Protein AF-A0A1L9RIU2-F1 (afdb_monomer_lite)

Secondary structure (DSSP, 8-state):
--HHHHHTTSTTHHHHHHHHHHHHHHHHHHHHGGGS-S-HHHHHHHHHHHHHHHHHHHHHHHHSSEEEEEEPPPTTPBP-TTTEEE--SSS-S-HHHHHHTT-EEEEE-S-EEEEEETTSSS--EEEEEPEEEEEEPPPPTT---------S------PPPPPP---

Foldseek 3Di:
DLVLLVLVPDPCSVVVLLVVLVVVLVVVCVVCQVVDPPCSPVVSVVSSVVSSVVSVVVSVQSNDQKDKDWAFFDFFAQQDPVAEDEPAPVDDDDSVVQNVQRKGFRGWPGTWMWMFGNPDPDRDIDTPHHIYTHIDGDPDPPDDPPPPPPPPDDDPPPDDDDDDDDD

Organism: NCBI:txid1073089

Radius of gyration: 28.91 Å; chains: 1; bounding b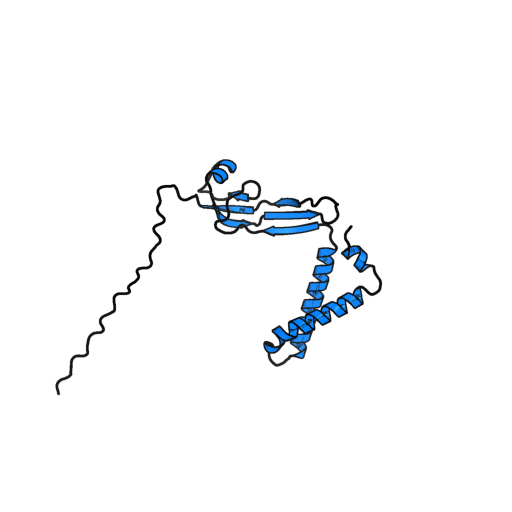ox: 50×87×58 Å

Sequence (167 aa):
MNQVKSLKCQPGFGEFCLRRAHEHASKLWHLVGPFTLDSNVQAWSDLCAIIINAQTLSIEMYSVPFEYKTYFSESNEPFDPATMINRDTFITGDPQVLKKDDNKVRLGITPEIRIRNNSAHANYIKLVYMANVLLRPAPKHGEVEVAREMPAEVPEVQVPVPVPVNQ

pLDDT: mean 83.04, std 15.98, range [42.84, 98.19]

Structure (mmCIF, N/CA/C/O backbone):
data_AF-A0A1L9RIU2-F1
#
_entry.id   AF-A0A1L9RIU2-F1
#
loop_
_atom_site.group_PDB
_atom_site.id
_atom_site.type_symbol
_atom_site.label_atom_id
_atom_site.label_alt_id
_atom_site.label_comp_id
_atom_site.label_asym_id
_atom_site.label_entity_id
_atom_site.label_seq_id
_atom_site.pdbx_PDB_ins_code
_atom_site.Cartn_x
_atom_site.Cartn_y
_atom_site.Cartn_z
_atom_site.occupancy
_atom_site.B_iso_or_equiv
_atom_site.auth_seq_id
_atom_site.auth_comp_id
_atom_site.auth_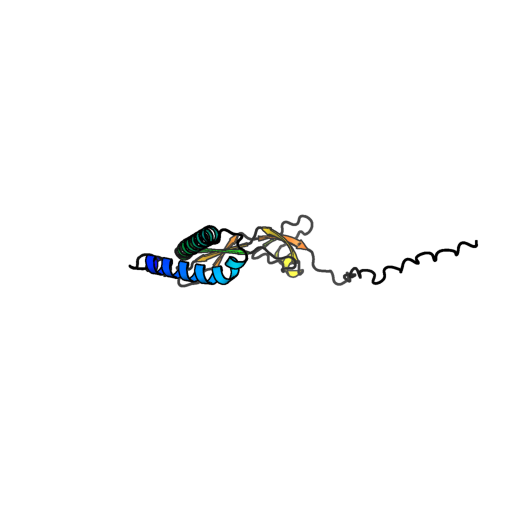asym_id
_atom_site.auth_atom_id
_atom_site.pdbx_PDB_model_num
ATOM 1 N N . MET A 1 1 ? -14.819 15.015 -6.764 1.00 46.53 1 MET A N 1
ATOM 2 C CA . MET A 1 1 ? -15.291 15.593 -5.477 1.00 46.53 1 MET A CA 1
ATOM 3 C C . MET A 1 1 ? -14.966 14.605 -4.361 1.00 46.53 1 MET A C 1
ATOM 5 O O . MET A 1 1 ? -15.398 13.465 -4.457 1.00 46.53 1 MET A O 1
ATOM 9 N N . ASN A 1 2 ? -14.169 14.984 -3.356 1.00 64.50 2 ASN A N 1
ATOM 10 C CA . ASN A 1 2 ? -13.797 14.079 -2.262 1.00 64.50 2 ASN A CA 1
ATOM 11 C C . ASN A 1 2 ? -14.961 13.981 -1.250 1.00 64.50 2 ASN A C 1
ATOM 13 O O . ASN A 1 2 ? -15.139 14.868 -0.416 1.00 64.50 2 ASN A O 1
ATOM 17 N N . GLN A 1 3 ? -15.785 12.936 -1.386 1.00 68.06 3 GLN A N 1
ATOM 18 C CA . GLN A 1 3 ? -17.038 12.753 -0.639 1.00 68.06 3 GLN A CA 1
ATOM 19 C C . GLN A 1 3 ? -16.827 12.693 0.882 1.00 68.06 3 GLN A C 1
ATOM 21 O O . GLN A 1 3 ? -17.646 13.217 1.637 1.00 68.06 3 GLN A O 1
ATOM 26 N N . VAL A 1 4 ? -15.707 12.132 1.349 1.00 74.62 4 VAL A N 1
ATOM 27 C CA . VAL A 1 4 ? -15.400 12.037 2.786 1.00 74.62 4 VAL A CA 1
ATOM 28 C C . VAL A 1 4 ? -15.126 13.418 3.375 1.00 74.62 4 VAL A C 1
ATOM 30 O O . VAL A 1 4 ? -15.639 13.737 4.446 1.00 74.62 4 VAL A O 1
ATOM 33 N N . LYS A 1 5 ? -14.426 14.291 2.640 1.00 74.69 5 LYS A N 1
ATOM 34 C CA . LYS A 1 5 ? -14.179 15.673 3.077 1.00 74.69 5 LYS A CA 1
ATOM 35 C C . LYS A 1 5 ? -15.479 16.454 3.305 1.00 74.69 5 LYS A C 1
ATOM 37 O O . LYS A 1 5 ? -15.575 17.178 4.289 1.00 74.69 5 LYS A O 1
ATOM 42 N N . SER A 1 6 ? -16.482 16.289 2.439 1.00 78.0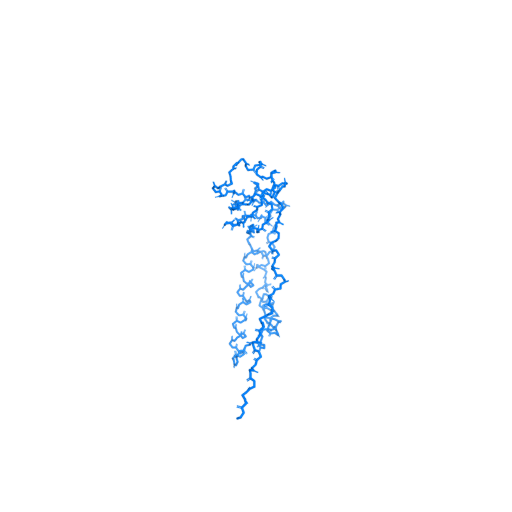6 6 SER A N 1
ATOM 43 C CA . SER A 1 6 ? -17.799 16.925 2.618 1.00 78.06 6 SER A CA 1
ATOM 44 C C . SER A 1 6 ? -18.631 16.301 3.741 1.00 78.06 6 SER A C 1
ATOM 46 O O . SER A 1 6 ? -19.391 17.011 4.396 1.00 78.06 6 SER A O 1
ATOM 48 N N . LEU A 1 7 ? -18.483 14.995 3.986 1.00 81.00 7 LEU A N 1
ATOM 49 C CA . LEU A 1 7 ? -19.199 14.287 5.052 1.00 81.00 7 LEU A CA 1
ATOM 50 C C . LEU A 1 7 ? -18.691 14.670 6.446 1.00 81.00 7 LEU A C 1
ATOM 52 O O . LEU A 1 7 ? -19.499 14.790 7.361 1.00 81.00 7 LEU A O 1
ATOM 56 N N . LYS A 1 8 ? -17.389 14.955 6.601 1.00 80.94 8 LYS A N 1
ATOM 57 C CA . LYS A 1 8 ? -16.808 15.430 7.874 1.00 80.94 8 LYS A CA 1
ATOM 58 C C . LYS A 1 8 ? -17.451 16.713 8.402 1.00 80.94 8 LYS A C 1
ATOM 60 O O . LYS A 1 8 ? -17.431 16.949 9.603 1.00 80.94 8 LYS A O 1
ATOM 65 N N . CYS A 1 9 ? -17.982 17.547 7.511 1.00 82.06 9 CYS A N 1
ATOM 66 C CA . CYS A 1 9 ? -18.626 18.808 7.867 1.00 82.06 9 CYS A CA 1
ATOM 67 C C . CYS A 1 9 ? -20.111 18.646 8.225 1.00 82.06 9 CYS A C 1
ATOM 69 O O . CYS A 1 9 ? -20.736 19.626 8.622 1.00 82.06 9 CYS A O 1
ATOM 71 N N . GLN A 1 10 ? -20.689 17.451 8.066 1.00 88.00 10 GLN A N 1
ATOM 72 C CA . GLN A 1 10 ? -22.095 17.221 8.382 1.00 88.00 10 GLN A CA 1
ATOM 73 C C . GLN A 1 10 ? -22.301 17.095 9.898 1.00 88.00 10 GLN A C 1
ATOM 75 O O . GLN A 1 10 ? -21.512 16.427 10.578 1.00 88.00 10 GLN A O 1
ATOM 80 N N . PRO A 1 11 ? -23.375 17.690 10.444 1.00 87.31 11 PRO A N 1
ATOM 81 C CA . PRO A 1 11 ? -23.732 17.487 11.841 1.00 87.31 11 PRO A CA 1
ATOM 82 C C . PRO A 1 11 ? -23.984 15.995 12.114 1.00 87.31 11 PRO A C 1
ATOM 84 O O . PRO A 1 11 ? -24.530 15.279 11.276 1.00 87.31 11 PRO A O 1
ATOM 87 N N . GLY A 1 12 ? -23.550 15.509 13.279 1.00 87.31 12 GLY A N 1
ATOM 88 C CA . GLY A 1 12 ? -23.699 14.101 13.674 1.00 87.31 12 GLY A CA 1
ATOM 89 C C . GLY A 1 12 ? -22.679 13.131 13.062 1.00 87.31 12 GLY A C 1
ATOM 90 O O . GLY A 1 12 ? -22.669 11.956 13.430 1.00 87.31 12 GLY A O 1
ATOM 91 N N . PHE A 1 13 ? -21.770 13.589 12.189 1.00 87.38 13 PHE A N 1
ATOM 92 C CA . PHE A 1 13 ? -20.719 12.730 11.626 1.00 87.38 13 PHE A CA 1
ATOM 93 C C . PHE A 1 13 ? -19.821 12.118 12.714 1.00 87.38 13 PHE A C 1
ATOM 95 O O . PHE A 1 13 ? -19.524 10.926 12.672 1.00 87.38 13 PHE A O 1
ATOM 102 N N . GLY A 1 14 ? -19.450 12.902 13.732 1.00 86.44 14 GLY A N 1
ATOM 103 C CA . GLY A 1 14 ? -18.658 12.413 14.867 1.00 86.44 14 GLY A CA 1
ATOM 104 C C . GLY A 1 14 ? -19.360 11.302 15.655 1.00 86.44 14 GLY A C 1
ATOM 105 O O . GLY A 1 14 ? -18.756 10.268 15.933 1.00 86.44 14 GLY A O 1
ATOM 106 N N . GLU A 1 15 ? -20.654 11.462 15.945 1.00 91.06 15 GLU A N 1
ATOM 107 C CA . GLU A 1 15 ? -21.455 10.441 16.635 1.00 91.06 15 GLU A CA 1
ATOM 108 C C . GLU A 1 15 ? -21.622 9.173 15.795 1.00 91.06 15 GLU A C 1
ATOM 110 O O . GLU A 1 15 ? -21.534 8.058 16.312 1.00 91.06 15 GLU A O 1
ATOM 115 N N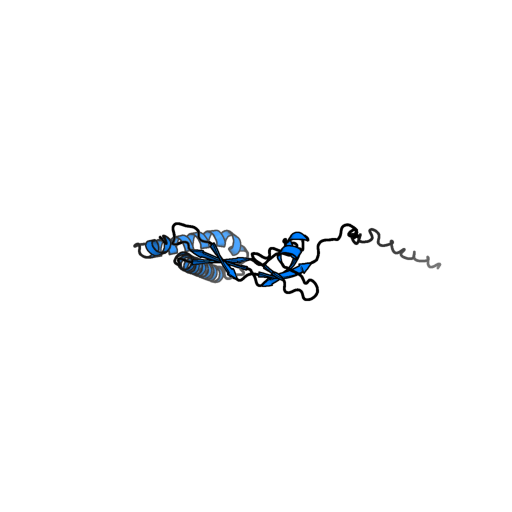 . PHE A 1 16 ? -21.838 9.330 14.486 1.00 89.88 16 PHE A N 1
ATOM 116 C CA . PHE A 1 16 ? -21.861 8.210 13.552 1.00 89.88 16 PHE A CA 1
ATOM 117 C C . PHE A 1 16 ? -20.535 7.443 13.583 1.00 89.88 16 PHE A C 1
ATOM 119 O O . PHE A 1 16 ? -20.537 6.215 13.690 1.00 89.88 16 PHE A O 1
ATOM 126 N N . CYS A 1 17 ? -19.406 8.153 13.541 1.00 89.06 17 CYS A N 1
ATOM 127 C CA . CYS A 1 17 ? -18.085 7.544 13.612 1.00 89.06 17 CYS A CA 1
ATOM 128 C C . CYS A 1 17 ? -17.864 6.795 14.928 1.00 89.06 17 CYS A C 1
ATOM 130 O O . CYS A 1 17 ? -17.392 5.660 14.890 1.00 89.06 17 CYS A O 1
ATOM 132 N N . LEU A 1 18 ? -18.238 7.385 16.064 1.00 89.88 18 LEU A N 1
ATOM 133 C CA . LEU A 1 18 ? -18.105 6.746 17.373 1.00 89.88 18 LEU A CA 1
ATOM 134 C C . LEU A 1 18 ? -18.936 5.456 17.456 1.00 89.88 18 LEU A C 1
ATOM 136 O O . LEU A 1 18 ? -18.443 4.419 17.895 1.00 89.88 18 LEU A O 1
ATOM 140 N N . ARG A 1 19 ? -20.181 5.498 16.966 1.00 93.56 19 ARG A N 1
ATOM 141 C CA . ARG A 1 19 ? -21.076 4.333 16.922 1.00 93.56 19 ARG A CA 1
ATOM 142 C C . ARG A 1 19 ? -20.496 3.209 16.067 1.00 93.56 19 ARG A C 1
ATOM 144 O O . ARG A 1 19 ? -20.466 2.063 16.504 1.00 93.56 19 ARG A O 1
ATOM 151 N N . ARG A 1 20 ? -19.981 3.543 14.879 1.00 92.19 20 ARG A N 1
ATOM 152 C CA . ARG A 1 20 ? -19.303 2.586 13.990 1.00 92.19 20 ARG A CA 1
ATOM 153 C C . ARG A 1 20 ? -18.058 1.983 14.634 1.00 92.19 20 ARG A C 1
ATOM 155 O O . ARG A 1 20 ? -17.888 0.769 14.577 1.00 92.19 20 ARG A O 1
ATOM 162 N N . ALA A 1 21 ? -17.231 2.800 15.283 1.00 90.31 21 ALA A N 1
ATOM 163 C CA . ALA A 1 21 ? -16.039 2.327 15.979 1.00 90.31 21 ALA A CA 1
ATOM 164 C C . ALA A 1 21 ? -16.409 1.330 17.088 1.00 90.31 21 ALA A C 1
ATOM 166 O O . ALA A 1 21 ? -15.807 0.263 17.181 1.00 90.31 21 ALA A O 1
ATOM 167 N N . HIS A 1 22 ? -17.457 1.621 17.863 1.00 92.31 22 HIS A N 1
ATOM 168 C CA . HIS A 1 22 ? -17.959 0.715 18.895 1.00 92.31 22 HIS A CA 1
ATOM 169 C C . HIS A 1 22 ? -18.529 -0.594 18.315 1.00 92.31 22 HIS A C 1
ATOM 171 O O . HIS A 1 22 ? -18.234 -1.676 18.820 1.00 92.31 22 HIS A O 1
ATOM 177 N N . GLU A 1 23 ? -19.308 -0.531 17.227 1.00 94.56 23 GLU A N 1
ATOM 178 C CA . GLU A 1 23 ? -19.789 -1.724 16.509 1.00 94.56 23 GLU A CA 1
ATOM 179 C C . GLU A 1 23 ? -18.626 -2.607 16.025 1.00 94.56 23 GLU A C 1
ATOM 181 O O . GLU A 1 23 ? -18.683 -3.834 16.139 1.00 94.56 23 GLU A O 1
ATOM 186 N N . HIS A 1 24 ? -17.566 -1.997 15.487 1.00 93.38 24 HIS A N 1
ATOM 187 C CA . HIS A 1 24 ? -16.367 -2.707 15.041 1.00 93.38 24 HIS A CA 1
ATOM 188 C C . HIS A 1 24 ? -15.586 -3.312 16.207 1.00 93.38 24 HIS A C 1
ATOM 190 O O . HIS A 1 24 ? -15.199 -4.478 16.122 1.00 93.38 24 HIS A O 1
ATOM 196 N N . ALA A 1 25 ? -15.416 -2.566 17.301 1.00 93.44 25 ALA A N 1
ATOM 197 C CA . ALA A 1 25 ? -14.770 -3.051 18.517 1.00 93.44 25 ALA A CA 1
ATOM 198 C C . ALA A 1 25 ? -15.497 -4.258 19.082 1.00 93.44 25 ALA A C 1
ATOM 200 O O . ALA A 1 25 ? -14.875 -5.293 19.303 1.00 93.44 25 ALA A O 1
ATOM 201 N N . SER A 1 26 ? -16.822 -4.173 19.202 1.00 94.12 26 SER A N 1
ATOM 202 C CA . SER A 1 26 ? -17.640 -5.285 19.675 1.00 94.12 26 SER A CA 1
ATOM 203 C C . SER A 1 26 ? -17.459 -6.525 18.799 1.00 94.12 26 SER A C 1
ATOM 205 O O . SER A 1 26 ? -17.152 -7.595 19.317 1.00 94.12 26 SER A O 1
ATOM 207 N N . LYS A 1 27 ? -17.560 -6.400 17.468 1.00 95.00 27 LYS A N 1
ATOM 208 C CA . LYS A 1 27 ? -17.372 -7.535 16.545 1.00 95.00 27 LYS A CA 1
ATOM 209 C C . LYS A 1 27 ? -15.984 -8.160 16.656 1.00 95.00 27 LYS A C 1
ATOM 211 O O . LYS A 1 27 ? -15.875 -9.380 16.703 1.00 95.00 27 LYS A O 1
ATOM 216 N N . LEU A 1 28 ? -14.939 -7.337 16.700 1.00 93.81 28 LEU A N 1
ATOM 217 C CA . LEU A 1 28 ? -13.568 -7.830 16.771 1.00 93.81 28 LEU A CA 1
ATOM 218 C C . LEU A 1 28 ? -13.278 -8.476 18.130 1.00 93.81 28 LEU A C 1
ATOM 220 O O . LEU A 1 28 ? -12.613 -9.505 18.189 1.00 93.81 28 LEU A O 1
ATOM 224 N N . TRP A 1 29 ? -13.844 -7.938 19.207 1.00 94.00 29 TRP A N 1
ATOM 225 C CA . TRP A 1 29 ? -13.696 -8.481 20.554 1.00 94.00 29 TRP A CA 1
ATOM 226 C C . TRP A 1 29 ? -14.262 -9.885 20.722 1.00 94.00 29 TRP A C 1
ATOM 228 O O . TRP A 1 29 ? -13.666 -10.687 21.430 1.00 94.00 29 TRP A O 1
ATOM 238 N N . HIS A 1 30 ? -15.336 -10.238 20.012 1.00 92.81 30 HIS A N 1
ATOM 239 C CA . HIS A 1 30 ? -15.819 -11.625 19.993 1.00 92.81 30 HIS A CA 1
ATOM 240 C C . HIS A 1 30 ? -14.764 -12.613 19.467 1.00 92.81 30 HIS A C 1
ATOM 242 O O . HIS A 1 30 ? -14.813 -13.790 19.809 1.00 92.81 30 HIS A O 1
ATOM 248 N N . LEU A 1 31 ? -13.818 -12.143 18.647 1.00 92.56 31 LEU A N 1
ATOM 249 C CA . LEU A 1 31 ? -12.738 -12.955 18.091 1.00 92.56 31 LEU A CA 1
ATOM 250 C C . LEU A 1 31 ? -11.477 -12.895 18.956 1.00 92.56 31 LEU A C 1
ATOM 252 O O . LEU A 1 31 ? -10.863 -13.926 19.201 1.00 92.56 31 LEU A O 1
ATOM 256 N N . VAL A 1 32 ? -11.077 -11.699 19.402 1.00 90.38 32 VAL A N 1
ATOM 257 C CA . VAL A 1 32 ? -9.785 -11.499 20.085 1.00 90.38 32 VAL A CA 1
ATOM 258 C C . VAL A 1 32 ? -9.872 -11.593 21.607 1.00 90.38 32 VAL A C 1
ATOM 260 O O . VAL A 1 32 ? -8.892 -11.954 22.250 1.00 90.38 32 VAL A O 1
ATOM 263 N N . GLY A 1 33 ? -11.039 -11.308 22.186 1.00 89.44 33 GLY A N 1
ATOM 264 C CA . GLY A 1 33 ? -11.271 -11.281 23.631 1.00 89.44 33 GLY A CA 1
ATOM 265 C C . GLY A 1 33 ? -10.884 -12.576 24.357 1.00 89.44 33 GLY A C 1
ATOM 266 O O . GLY A 1 33 ? -10.207 -12.484 25.382 1.00 89.44 33 GLY A O 1
ATOM 267 N N . PRO A 1 34 ? -11.208 -13.777 23.831 1.00 90.88 34 PRO A N 1
ATOM 268 C CA . PRO A 1 34 ? -10.802 -15.045 24.446 1.00 90.88 34 PRO A CA 1
ATOM 269 C C . PRO A 1 34 ? -9.285 -15.246 24.574 1.00 90.88 34 PRO A C 1
ATOM 271 O O . PRO A 1 34 ? -8.851 -16.071 25.370 1.00 90.88 34 PRO A O 1
ATOM 274 N N . PHE A 1 35 ? -8.478 -14.508 23.805 1.00 88.31 35 PHE A N 1
ATOM 275 C CA . PHE A 1 35 ? -7.015 -14.585 23.849 1.00 88.31 35 PHE A CA 1
ATOM 276 C C . PHE A 1 35 ? -6.384 -13.582 24.825 1.00 88.31 35 PHE A C 1
ATOM 278 O O . PHE A 1 35 ? -5.160 -13.520 24.936 1.00 88.31 35 PHE A O 1
ATOM 285 N N . THR A 1 36 ? -7.191 -12.777 25.521 1.00 86.19 36 THR A N 1
ATOM 286 C CA . THR A 1 36 ? -6.698 -11.783 26.482 1.00 86.19 36 THR A CA 1
ATOM 287 C C . THR A 1 36 ? -6.562 -12.407 27.875 1.00 86.19 36 THR A C 1
ATOM 289 O O . THR A 1 36 ? -7.478 -13.065 28.360 1.00 86.19 36 THR A O 1
ATOM 292 N N . LEU A 1 37 ? -5.402 -12.228 28.513 1.00 80.81 37 LEU A N 1
ATOM 293 C CA . LEU A 1 37 ? -5.133 -12.690 29.882 1.00 80.81 37 LEU A CA 1
ATOM 294 C C . LEU A 1 37 ? -5.773 -11.732 30.895 1.00 80.81 37 LEU A C 1
ATOM 296 O O . LEU A 1 37 ? -5.541 -10.535 30.766 1.00 80.81 37 LEU A O 1
ATOM 300 N N . ASP A 1 38 ? -6.526 -12.269 31.866 1.00 61.84 38 ASP A N 1
ATOM 301 C CA . ASP A 1 38 ? -7.008 -11.783 33.187 1.00 61.84 38 ASP A CA 1
ATOM 302 C C . ASP A 1 38 ? -7.404 -10.298 33.432 1.00 61.84 38 ASP A C 1
ATOM 304 O O . ASP A 1 38 ? -8.031 -9.992 34.444 1.00 61.84 38 ASP A O 1
ATOM 308 N N . SER A 1 39 ? -7.158 -9.365 32.511 1.00 65.88 39 SER A N 1
ATOM 309 C CA . SER A 1 39 ? -7.587 -7.962 32.529 1.00 65.88 39 SER A CA 1
ATOM 310 C C . SER A 1 39 ? -8.343 -7.633 31.242 1.00 65.88 39 SER A C 1
ATOM 312 O O . SER A 1 39 ? -7.901 -6.892 30.361 1.00 65.88 39 SER A O 1
ATOM 314 N N . ASN A 1 40 ? -9.537 -8.214 31.158 1.00 75.75 40 ASN A N 1
ATOM 315 C CA . ASN A 1 40 ? -10.487 -8.049 30.058 1.00 75.75 40 ASN A CA 1
ATOM 316 C C . ASN A 1 40 ? -10.811 -6.555 29.798 1.00 75.75 40 ASN A C 1
ATOM 318 O O . ASN A 1 40 ? -10.941 -6.131 28.654 1.00 75.75 40 ASN A O 1
ATOM 322 N N . VAL A 1 41 ? -10.831 -5.729 30.855 1.00 85.25 41 VAL A N 1
ATOM 323 C CA . VAL A 1 41 ? -11.164 -4.295 30.774 1.00 85.25 41 VAL A CA 1
ATOM 324 C C . VAL A 1 41 ? -10.077 -3.476 30.072 1.00 85.25 41 VAL A C 1
ATOM 326 O O . VAL A 1 41 ? -10.401 -2.661 29.208 1.00 85.25 41 VAL A O 1
ATOM 329 N N . GLN A 1 42 ? -8.798 -3.683 30.411 1.00 89.06 42 GLN A N 1
ATOM 330 C CA . GLN A 1 42 ? -7.709 -2.927 29.783 1.00 89.06 42 GLN A CA 1
ATOM 331 C C . GLN A 1 42 ? -7.554 -3.328 28.315 1.00 89.06 42 GLN A C 1
ATOM 333 O O . GLN A 1 42 ? -7.503 -2.463 27.447 1.00 89.06 42 GLN A O 1
ATOM 338 N N . ALA A 1 43 ? -7.575 -4.631 28.026 1.00 90.12 43 ALA A N 1
ATOM 339 C CA . ALA A 1 43 ? -7.468 -5.125 26.658 1.00 90.12 43 ALA A CA 1
ATOM 340 C C . ALA A 1 43 ? -8.642 -4.661 25.772 1.00 90.12 43 ALA A C 1
ATOM 342 O O . ALA A 1 43 ? -8.442 -4.328 24.602 1.00 90.12 43 ALA A O 1
ATOM 343 N N . TRP A 1 44 ? -9.856 -4.571 26.325 1.00 91.44 44 TRP A N 1
ATOM 344 C CA . TRP A 1 44 ? -11.002 -3.979 25.630 1.00 91.44 44 TRP A CA 1
ATOM 345 C C . TRP A 1 44 ? -10.812 -2.479 25.364 1.00 91.44 44 TRP A C 1
ATOM 347 O O . TRP A 1 44 ? -11.088 -2.009 24.257 1.00 91.44 44 TRP A O 1
ATOM 357 N N . SER A 1 45 ? -10.318 -1.728 26.354 1.00 91.75 45 SER A N 1
ATOM 358 C CA . SER A 1 45 ? -10.018 -0.299 26.207 1.00 91.75 45 SER A CA 1
ATOM 359 C C . SER A 1 45 ? -8.966 -0.054 25.122 1.00 91.75 45 SER A C 1
ATOM 361 O O . SER A 1 45 ? -9.153 0.806 24.258 1.00 91.75 45 SER A O 1
ATOM 363 N N . ASP A 1 46 ? -7.898 -0.850 25.115 1.00 91.75 46 ASP A N 1
ATOM 364 C CA . ASP A 1 46 ? -6.826 -0.760 24.124 1.00 91.75 46 ASP A CA 1
ATOM 365 C C . ASP A 1 46 ? -7.341 -1.101 22.721 1.00 91.75 46 ASP A C 1
ATOM 367 O O . ASP A 1 46 ? -7.051 -0.384 21.760 1.00 91.75 46 ASP A O 1
ATOM 371 N N . LEU A 1 47 ? -8.182 -2.135 22.592 1.00 92.19 47 LEU A N 1
ATOM 372 C CA . LEU A 1 47 ? -8.827 -2.462 21.321 1.00 92.19 47 LEU A CA 1
ATOM 373 C C . LEU A 1 47 ? -9.699 -1.307 20.810 1.00 92.19 47 LEU A C 1
ATOM 375 O O . LEU A 1 47 ? -9.634 -0.959 19.627 1.00 92.19 47 LEU A O 1
ATOM 379 N N . CYS A 1 48 ? -10.496 -0.692 21.688 1.00 93.19 48 CYS A N 1
ATOM 380 C CA . CYS A 1 48 ? -11.307 0.471 21.333 1.00 93.19 48 CYS A CA 1
ATOM 381 C C . CYS A 1 48 ? -10.432 1.627 20.835 1.00 93.19 48 CYS A C 1
ATOM 383 O O . CYS A 1 48 ? -10.735 2.219 19.797 1.00 93.19 48 CYS A O 1
ATOM 385 N N . ALA A 1 49 ? -9.325 1.917 21.526 1.00 93.62 49 ALA A N 1
ATOM 386 C CA . ALA A 1 49 ? -8.385 2.960 21.126 1.00 93.62 49 ALA A CA 1
ATOM 387 C C . ALA A 1 49 ? -7.759 2.675 19.749 1.00 93.62 49 ALA A C 1
ATOM 389 O O . ALA A 1 49 ? -7.724 3.562 18.894 1.00 93.62 49 ALA A O 1
ATOM 390 N N . ILE A 1 50 ? -7.335 1.433 19.493 1.00 94.69 50 ILE A N 1
ATOM 391 C CA . ILE A 1 50 ? -6.784 1.012 18.194 1.00 94.69 50 ILE A CA 1
ATOM 392 C C . ILE A 1 50 ? -7.799 1.239 17.071 1.00 94.69 50 ILE A C 1
ATOM 394 O O . ILE A 1 50 ? -7.453 1.798 16.030 1.00 94.69 50 ILE A O 1
ATOM 398 N N . ILE A 1 51 ? -9.056 0.845 17.273 1.00 94.19 51 ILE A N 1
ATOM 399 C CA . ILE A 1 51 ? -10.101 0.966 16.248 1.00 94.19 51 ILE A CA 1
ATOM 400 C C . ILE A 1 51 ? -10.456 2.427 15.982 1.00 94.19 51 ILE A C 1
ATOM 402 O O . ILE A 1 51 ? -10.583 2.818 14.821 1.00 94.19 51 ILE A O 1
ATOM 406 N N . ILE A 1 52 ? -10.568 3.250 17.027 1.00 92.56 52 ILE A N 1
ATOM 407 C CA . ILE A 1 52 ? -10.804 4.693 16.883 1.00 92.56 52 ILE A CA 1
ATOM 408 C C . ILE A 1 52 ? -9.658 5.345 16.102 1.00 92.56 52 ILE A C 1
ATOM 410 O O . ILE A 1 52 ? -9.911 6.121 15.175 1.00 92.56 52 ILE A O 1
ATOM 414 N N . ASN A 1 53 ? -8.410 4.997 16.417 1.00 92.19 53 ASN A N 1
ATOM 415 C CA . ASN A 1 53 ? -7.238 5.510 15.709 1.00 92.19 53 ASN A CA 1
ATOM 416 C C . ASN A 1 53 ? -7.221 5.063 14.243 1.00 92.19 53 ASN A C 1
ATOM 418 O O . ASN A 1 53 ? -7.047 5.894 13.353 1.00 92.19 53 ASN A O 1
ATOM 422 N N . ALA A 1 54 ? -7.471 3.780 13.973 1.00 91.56 54 ALA A N 1
ATOM 423 C CA . ALA A 1 54 ? -7.537 3.247 12.615 1.00 91.56 54 ALA A CA 1
ATOM 424 C C . ALA A 1 54 ? -8.643 3.921 11.789 1.00 91.56 54 ALA A C 1
ATOM 426 O O . ALA A 1 54 ? -8.438 4.274 10.626 1.00 91.56 54 ALA A O 1
ATOM 427 N N . GLN A 1 55 ? -9.811 4.153 12.392 1.00 90.25 55 GLN A N 1
ATOM 428 C CA . GLN A 1 55 ? -10.918 4.834 11.730 1.00 90.25 55 GLN A CA 1
ATOM 429 C C . GLN A 1 55 ? -10.617 6.318 11.483 1.00 90.25 55 GLN A C 1
ATOM 431 O O . GLN A 1 55 ? -10.930 6.829 10.408 1.00 90.25 55 GLN A O 1
ATOM 436 N N . THR A 1 56 ? -9.979 7.001 12.436 1.00 89.62 56 THR A N 1
ATOM 437 C CA . THR A 1 56 ? -9.543 8.400 12.283 1.00 89.62 56 THR A CA 1
ATOM 438 C C . THR A 1 56 ? -8.536 8.530 11.145 1.00 89.62 56 THR A C 1
ATOM 440 O O . THR A 1 56 ? -8.739 9.336 10.236 1.00 89.62 56 THR A O 1
ATOM 443 N N . LEU A 1 57 ? -7.522 7.662 11.130 1.00 89.06 57 LEU A N 1
ATOM 444 C CA . LEU A 1 57 ? -6.525 7.597 10.066 1.00 89.06 57 LEU A CA 1
ATOM 445 C C . LEU A 1 57 ? -7.173 7.319 8.704 1.00 89.06 57 LEU A C 1
ATOM 447 O O . LEU A 1 57 ? -6.869 7.990 7.724 1.00 89.06 57 LEU A O 1
ATOM 451 N N . SER A 1 58 ? -8.117 6.378 8.643 1.00 86.38 58 SER A N 1
ATOM 452 C CA . SER A 1 58 ? -8.883 6.087 7.428 1.00 86.38 58 SER A CA 1
ATOM 453 C C . SER A 1 58 ? -9.619 7.331 6.920 1.00 86.38 58 SER A C 1
ATOM 455 O O . SER A 1 58 ? -9.486 7.700 5.754 1.00 86.38 58 SER A O 1
ATOM 457 N N . ILE A 1 59 ? -10.331 8.052 7.793 1.00 86.94 59 ILE A N 1
ATOM 458 C CA . ILE A 1 59 ? -11.024 9.296 7.425 1.00 86.94 59 ILE A CA 1
ATOM 459 C C . ILE A 1 59 ? -10.042 10.329 6.859 1.00 86.94 59 ILE A C 1
ATOM 461 O O . ILE A 1 59 ? -10.366 10.993 5.873 1.00 86.94 59 ILE A O 1
ATOM 465 N N . GLU A 1 60 ? -8.857 10.480 7.447 1.00 86.19 60 GLU A N 1
ATOM 466 C CA . GLU A 1 60 ? -7.812 11.379 6.946 1.00 86.19 60 GLU A CA 1
ATOM 467 C C . GLU A 1 60 ? -7.278 10.941 5.578 1.00 86.19 60 GLU A C 1
ATOM 469 O O . GLU A 1 60 ? -7.259 11.750 4.646 1.00 86.19 60 GLU A O 1
ATOM 474 N N . MET A 1 61 ? -6.944 9.657 5.424 1.00 81.94 61 MET A N 1
ATOM 475 C CA . MET A 1 61 ? -6.476 9.066 4.166 1.00 81.94 61 MET A CA 1
ATOM 476 C C . MET A 1 61 ? -7.507 9.196 3.043 1.00 81.94 61 MET A C 1
ATOM 478 O O . MET A 1 61 ? -7.151 9.485 1.904 1.00 81.94 61 MET A O 1
ATOM 482 N N . TYR A 1 62 ? -8.795 9.037 3.341 1.00 79.31 62 TYR A N 1
ATOM 483 C CA . TYR A 1 62 ? -9.848 9.228 2.345 1.00 79.31 62 TYR A CA 1
ATOM 484 C C . TYR A 1 62 ? -10.220 10.699 2.139 1.00 79.31 62 TYR A C 1
ATOM 486 O O . TYR A 1 62 ? -10.856 11.020 1.140 1.00 79.31 62 TYR A O 1
ATOM 494 N N . SER A 1 63 ? -9.803 11.614 3.021 1.00 82.81 63 SER A N 1
ATOM 495 C CA . SER A 1 63 ? -10.032 13.061 2.865 1.00 82.81 63 SER A CA 1
ATOM 496 C C . SER A 1 63 ? -9.034 13.742 1.926 1.00 82.81 63 SER A C 1
ATOM 498 O O . SER A 1 63 ? -9.274 14.881 1.505 1.00 82.81 63 SER A O 1
ATOM 500 N N . VAL A 1 64 ? -7.924 13.080 1.585 1.00 82.44 64 VAL A N 1
ATOM 501 C CA . VAL A 1 64 ? -6.940 13.610 0.636 1.00 82.44 64 VAL A CA 1
ATOM 502 C C . VAL A 1 64 ? -7.305 13.257 -0.812 1.00 82.44 64 VAL A C 1
ATOM 504 O O . VAL A 1 64 ? -7.904 12.217 -1.078 1.00 82.44 64 VAL A O 1
ATOM 507 N N . PRO A 1 65 ? -6.996 14.129 -1.790 1.00 79.56 65 PRO A N 1
ATOM 508 C CA . PRO A 1 65 ? -7.307 13.868 -3.196 1.00 79.56 65 PRO A CA 1
ATOM 509 C C . PRO A 1 65 ? -6.380 12.826 -3.834 1.00 79.56 65 PRO A C 1
ATOM 511 O O . PRO A 1 65 ? -6.705 12.321 -4.905 1.00 79.56 65 PRO A O 1
ATOM 514 N N . PHE A 1 66 ? -5.244 12.520 -3.204 1.00 82.38 66 PHE A N 1
ATOM 515 C CA . PHE A 1 66 ? -4.234 11.617 -3.738 1.00 82.38 66 PHE A CA 1
ATOM 516 C C . PHE A 1 66 ? -4.128 10.343 -2.909 1.00 82.38 66 PHE A C 1
ATOM 518 O O . PHE A 1 66 ? -3.991 10.396 -1.692 1.00 82.38 66 PHE A O 1
ATOM 525 N N . GLU A 1 67 ? -4.137 9.208 -3.592 1.00 85.56 67 GLU A N 1
ATOM 526 C CA . GLU A 1 67 ? -3.885 7.888 -3.024 1.00 85.56 67 GLU A CA 1
ATOM 527 C C . GLU A 1 67 ? -2.537 7.386 -3.539 1.00 85.56 67 GLU A C 1
ATOM 529 O O . GLU A 1 67 ? -2.282 7.415 -4.745 1.00 85.56 67 GLU A O 1
ATOM 534 N N . TYR A 1 68 ? -1.683 6.916 -2.632 1.00 87.31 68 TYR A N 1
ATOM 535 C CA . TYR A 1 68 ? -0.405 6.299 -2.970 1.00 87.31 68 TYR A CA 1
ATOM 536 C C . TYR A 1 68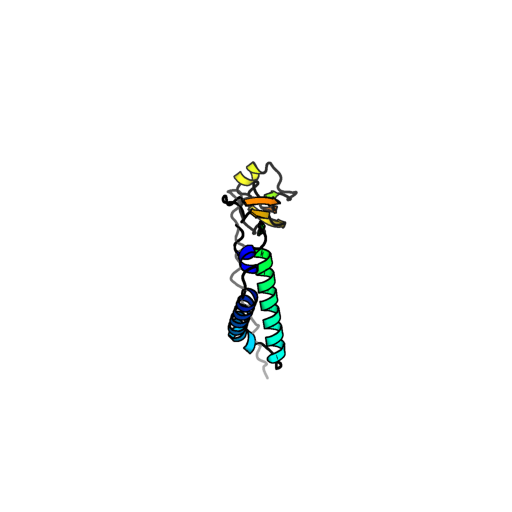 ? -0.526 4.785 -2.850 1.00 87.31 68 TYR A C 1
ATOM 538 O O . TYR A 1 68 ? -1.006 4.273 -1.840 1.00 87.31 68 TYR A O 1
ATOM 546 N N . LYS A 1 69 ? -0.068 4.074 -3.877 1.00 89.62 69 LYS A N 1
ATOM 547 C CA . LYS A 1 69 ? 0.067 2.620 -3.868 1.00 89.62 69 LYS A CA 1
ATOM 548 C C . LYS A 1 69 ? 1.523 2.253 -4.048 1.00 89.62 69 LYS A C 1
ATOM 550 O O . LYS A 1 69 ? 2.168 2.733 -4.979 1.00 89.62 69 LYS A O 1
ATOM 555 N N . THR A 1 70 ? 2.008 1.402 -3.160 1.00 93.00 70 THR A N 1
ATOM 556 C CA . THR A 1 70 ? 3.339 0.815 -3.229 1.00 93.00 70 THR A CA 1
ATOM 557 C C . THR A 1 70 ? 3.203 -0.663 -3.558 1.00 93.00 70 THR A C 1
ATOM 559 O O . THR A 1 70 ? 2.331 -1.345 -3.019 1.00 93.00 70 THR A O 1
ATOM 562 N N . TYR A 1 71 ? 4.044 -1.151 -4.461 1.00 94.31 71 TYR A N 1
ATOM 563 C CA . TYR A 1 71 ? 4.097 -2.564 -4.816 1.00 94.31 71 TYR A CA 1
ATOM 564 C C . TYR A 1 71 ? 5.556 -3.004 -4.889 1.00 94.31 71 TYR A C 1
ATOM 566 O O . TYR A 1 71 ? 6.356 -2.388 -5.590 1.00 94.31 71 TYR A O 1
ATOM 574 N N . PHE A 1 72 ? 5.912 -4.031 -4.122 1.00 95.50 72 PHE A N 1
ATOM 575 C CA . PHE A 1 72 ? 7.213 -4.679 -4.239 1.00 95.50 72 PHE A CA 1
ATOM 576 C C . PHE A 1 72 ? 7.115 -5.774 -5.286 1.00 95.50 72 PHE A C 1
ATOM 578 O O . PHE A 1 72 ? 6.227 -6.616 -5.192 1.00 95.50 72 PHE A O 1
ATOM 585 N N . SER A 1 73 ? 8.048 -5.768 -6.234 1.00 96.62 73 SER A N 1
ATOM 586 C CA . SER A 1 73 ? 8.107 -6.818 -7.239 1.00 96.62 73 SER A CA 1
ATOM 587 C C . SER A 1 73 ? 8.418 -8.164 -6.602 1.00 96.62 73 SER A C 1
ATOM 589 O O . SER A 1 73 ? 9.356 -8.287 -5.804 1.00 96.62 73 SER A O 1
ATOM 591 N N . GLU A 1 74 ? 7.631 -9.166 -6.964 1.00 96.00 74 GLU A N 1
ATOM 592 C CA . GLU A 1 74 ? 7.764 -10.510 -6.419 1.00 96.00 74 GLU A CA 1
ATOM 593 C C . GLU A 1 74 ? 8.863 -11.289 -7.144 1.00 96.00 74 GLU A C 1
ATOM 595 O O . GLU A 1 74 ? 9.200 -11.035 -8.302 1.00 96.00 74 GLU A O 1
ATOM 600 N N . SER A 1 75 ? 9.442 -12.277 -6.461 1.00 95.00 75 SER A N 1
ATOM 601 C CA . SER A 1 75 ? 10.351 -13.209 -7.128 1.00 95.00 75 SER A CA 1
ATOM 602 C C . SER A 1 75 ? 9.606 -13.944 -8.244 1.00 95.00 75 SER A C 1
ATOM 604 O O . SER A 1 75 ? 8.464 -14.361 -8.067 1.00 95.00 75 SER A O 1
ATOM 606 N N . ASN A 1 76 ? 10.269 -14.126 -9.383 1.00 94.88 76 ASN A N 1
ATOM 607 C CA . ASN A 1 76 ? 9.739 -14.691 -10.625 1.00 94.88 76 ASN A CA 1
ATOM 608 C C . ASN A 1 76 ? 8.745 -13.818 -11.401 1.00 94.88 76 ASN A C 1
ATOM 610 O O . ASN A 1 76 ? 8.315 -14.251 -12.473 1.00 94.88 76 ASN A O 1
ATOM 614 N N . GLU A 1 77 ? 8.430 -12.607 -10.940 1.00 96.44 77 GLU A N 1
ATOM 615 C CA . GLU A 1 77 ? 7.660 -11.652 -11.736 1.00 96.44 77 GLU A CA 1
ATOM 616 C C . GLU A 1 77 ? 8.421 -11.297 -13.034 1.00 96.44 77 GLU A C 1
ATOM 618 O O . GLU A 1 77 ? 9.651 -11.160 -13.000 1.00 96.44 77 GLU A O 1
ATOM 623 N N . PRO A 1 78 ? 7.750 -11.169 -14.194 1.00 96.88 78 PRO A N 1
ATOM 624 C CA . PRO A 1 78 ? 8.394 -10.711 -15.422 1.00 96.88 78 PRO A CA 1
ATOM 625 C C . PRO A 1 78 ? 9.012 -9.321 -15.256 1.00 96.88 78 PRO A C 1
ATOM 627 O O . PRO A 1 78 ? 8.389 -8.417 -14.700 1.00 96.88 78 PRO A O 1
ATOM 630 N N . PHE A 1 79 ? 10.222 -9.124 -15.781 1.00 97.38 79 PHE A N 1
ATOM 631 C CA . PHE A 1 79 ? 10.831 -7.799 -15.796 1.00 97.38 79 PHE A CA 1
ATOM 632 C C . PHE A 1 79 ? 10.073 -6.868 -16.750 1.00 97.38 79 PHE A C 1
ATOM 634 O O . PHE A 1 79 ? 9.992 -7.135 -17.950 1.00 97.38 79 PHE A O 1
ATOM 641 N N . ASP A 1 80 ? 9.566 -5.745 -16.235 1.00 97.31 80 ASP A N 1
ATOM 642 C CA . ASP A 1 80 ? 8.971 -4.693 -17.059 1.00 97.31 80 ASP A CA 1
ATOM 643 C C . ASP A 1 80 ? 9.767 -3.377 -16.965 1.00 97.31 80 ASP A C 1
ATOM 645 O O . ASP A 1 80 ? 9.670 -2.666 -15.966 1.00 97.31 80 ASP A O 1
ATOM 649 N N . PRO A 1 81 ? 10.508 -2.976 -18.013 1.00 96.81 81 PRO A N 1
ATOM 650 C CA . PRO A 1 81 ? 11.263 -1.726 -18.035 1.00 96.81 81 PRO A CA 1
ATOM 651 C C . PRO A 1 81 ? 10.384 -0.468 -17.999 1.00 96.81 81 PRO A C 1
ATOM 653 O O . PRO A 1 81 ? 10.913 0.629 -17.848 1.00 96.81 81 PRO A O 1
ATOM 656 N N . ALA A 1 82 ? 9.058 -0.586 -18.150 1.00 96.38 82 ALA A N 1
ATOM 657 C CA . ALA A 1 82 ? 8.145 0.540 -17.955 1.00 96.38 82 ALA A CA 1
ATOM 658 C C . ALA A 1 82 ? 7.951 0.898 -16.470 1.00 96.38 82 ALA A C 1
ATOM 660 O O . ALA A 1 82 ? 7.614 2.039 -16.151 1.00 96.38 82 ALA A O 1
ATOM 661 N N . THR A 1 83 ? 8.162 -0.059 -15.565 1.00 96.56 83 THR A N 1
ATOM 662 C CA . THR A 1 83 ? 7.907 0.086 -14.122 1.00 96.56 83 THR A CA 1
ATOM 663 C C . THR A 1 83 ? 9.102 -0.291 -13.249 1.00 96.56 83 THR A C 1
ATOM 665 O O . THR A 1 83 ? 9.110 0.046 -12.065 1.00 96.56 83 THR A O 1
ATOM 668 N N . MET A 1 84 ? 10.131 -0.926 -13.817 1.00 98.00 84 MET A N 1
ATOM 669 C CA . MET A 1 84 ? 11.275 -1.482 -13.096 1.00 98.00 84 MET A CA 1
ATOM 670 C C . MET A 1 84 ? 12.622 -1.018 -13.669 1.00 98.00 84 MET A C 1
ATOM 672 O O . MET A 1 84 ? 12.784 -0.817 -14.871 1.00 98.00 84 MET A O 1
ATOM 676 N N . ILE A 1 85 ? 13.622 -0.904 -12.796 1.00 97.62 85 ILE A N 1
ATOM 677 C CA . ILE A 1 85 ? 15.018 -0.591 -13.108 1.00 97.62 85 ILE A CA 1
ATOM 678 C C . ILE A 1 85 ? 15.881 -1.770 -12.666 1.00 97.62 85 ILE A C 1
ATOM 680 O O . ILE A 1 85 ? 15.948 -2.093 -11.478 1.00 97.62 85 ILE A O 1
ATOM 684 N N . ASN A 1 86 ? 16.584 -2.386 -13.614 1.00 97.44 86 ASN A N 1
ATOM 685 C CA . ASN A 1 86 ? 17.567 -3.418 -13.314 1.00 97.44 86 ASN A CA 1
ATOM 686 C C . ASN A 1 86 ? 18.799 -2.807 -12.616 1.00 97.44 86 ASN A C 1
ATOM 688 O O . ASN A 1 86 ? 19.417 -1.873 -13.130 1.00 97.44 86 ASN A O 1
ATOM 692 N N . ARG A 1 87 ? 19.150 -3.337 -11.442 1.00 97.00 87 ARG A N 1
ATOM 693 C CA . ARG A 1 87 ? 20.344 -2.979 -10.657 1.00 97.00 87 ARG A CA 1
ATOM 694 C C . ARG A 1 87 ? 21.374 -4.103 -10.582 1.00 97.00 87 ARG A C 1
ATOM 696 O O . ARG A 1 87 ? 22.360 -3.972 -9.861 1.00 97.00 87 ARG A O 1
ATOM 703 N N . ASP A 1 88 ? 21.146 -5.199 -11.293 1.00 94.00 88 ASP A N 1
ATOM 704 C CA . ASP A 1 88 ? 22.075 -6.314 -11.349 1.00 94.00 88 ASP A CA 1
ATOM 705 C C . ASP A 1 88 ? 23.328 -5.930 -12.143 1.00 94.00 88 ASP A C 1
ATOM 707 O O . ASP A 1 88 ? 23.252 -5.466 -13.279 1.00 94.00 88 ASP A O 1
ATOM 711 N N . THR A 1 89 ? 24.498 -6.109 -11.535 1.00 93.00 89 THR A N 1
ATOM 712 C CA . THR A 1 89 ? 25.784 -5.793 -12.167 1.00 93.00 89 THR A CA 1
ATOM 713 C C . THR A 1 89 ? 26.251 -6.879 -13.134 1.00 93.00 89 THR A C 1
ATOM 715 O O . THR A 1 89 ? 27.127 -6.616 -13.953 1.00 93.00 89 THR A O 1
ATOM 718 N N . PHE A 1 90 ? 25.705 -8.095 -13.037 1.00 92.25 90 PHE A N 1
ATOM 719 C CA . PHE A 1 90 ? 26.088 -9.239 -13.871 1.00 92.25 90 PHE A CA 1
ATOM 720 C C . PHE A 1 90 ? 25.153 -9.424 -15.065 1.00 92.25 90 PHE A C 1
ATOM 722 O O . PHE A 1 90 ? 25.578 -9.910 -16.112 1.00 92.25 90 PHE A O 1
ATOM 729 N N . ILE A 1 91 ? 23.891 -9.020 -14.925 1.00 91.31 91 ILE A N 1
ATOM 730 C CA . ILE A 1 91 ? 22.901 -9.044 -16.004 1.00 91.31 91 ILE A CA 1
ATOM 731 C C . ILE A 1 91 ? 22.766 -7.621 -16.530 1.00 91.31 91 ILE A C 1
ATOM 733 O O . ILE A 1 91 ? 22.082 -6.792 -15.938 1.00 91.31 91 ILE A O 1
ATOM 737 N N . THR A 1 92 ? 23.439 -7.335 -17.639 1.00 90.19 92 THR A N 1
ATOM 738 C CA . THR A 1 92 ? 23.457 -6.010 -18.268 1.00 90.19 92 THR A CA 1
ATOM 739 C C . THR A 1 92 ? 22.894 -6.085 -19.682 1.00 90.19 92 THR A C 1
ATOM 741 O O . THR A 1 92 ? 22.826 -7.156 -20.281 1.00 90.19 92 THR A O 1
ATOM 744 N N . GLY A 1 93 ? 22.455 -4.949 -20.215 1.00 90.44 93 GLY A N 1
ATOM 745 C CA . GLY A 1 93 ? 21.882 -4.871 -21.553 1.00 90.44 93 GLY A CA 1
ATOM 746 C C . GLY A 1 93 ? 20.815 -3.794 -21.650 1.00 90.44 93 GLY A C 1
ATOM 747 O O . GLY A 1 93 ? 20.467 -3.148 -20.659 1.00 90.44 93 GLY A O 1
ATOM 748 N N . ASP A 1 94 ? 20.299 -3.606 -22.860 1.00 95.00 94 ASP A N 1
ATOM 749 C CA . ASP A 1 94 ? 19.160 -2.725 -23.084 1.00 95.00 94 ASP A CA 1
ATOM 750 C C . ASP A 1 94 ? 17.910 -3.268 -22.352 1.00 95.00 94 ASP A C 1
ATOM 752 O O . ASP A 1 94 ? 17.590 -4.453 -22.495 1.00 95.00 94 ASP A O 1
ATOM 756 N N . PRO A 1 95 ? 17.175 -2.444 -21.580 1.00 95.31 95 PRO A N 1
ATOM 757 C CA . PRO A 1 95 ? 16.026 -2.918 -20.810 1.00 95.31 95 PRO A CA 1
ATOM 758 C C . PRO A 1 95 ? 14.907 -3.551 -21.652 1.00 95.31 95 PRO A C 1
ATOM 760 O O . PRO A 1 95 ? 14.231 -4.462 -21.172 1.00 95.31 95 PRO A O 1
ATOM 763 N N . GLN A 1 96 ? 14.700 -3.118 -22.901 1.00 96.62 96 GLN A N 1
ATOM 764 C CA . GLN A 1 96 ? 13.691 -3.728 -23.776 1.00 96.62 96 GLN A CA 1
ATOM 765 C C . GLN A 1 96 ? 14.144 -5.098 -24.283 1.00 96.62 96 GLN A C 1
ATOM 767 O O . GLN A 1 96 ? 13.320 -6.004 -24.416 1.00 96.62 96 GLN A O 1
ATOM 772 N N . VAL A 1 97 ? 15.446 -5.279 -24.515 1.00 95.00 97 VAL A N 1
ATOM 773 C CA . VAL A 1 97 ? 16.021 -6.594 -24.841 1.00 95.00 97 VAL A CA 1
ATOM 774 C C . VAL A 1 97 ? 15.879 -7.546 -23.655 1.00 95.00 97 VAL A C 1
ATOM 776 O O . VAL A 1 97 ? 15.364 -8.646 -23.823 1.00 95.00 97 VAL A O 1
ATOM 779 N N . LEU A 1 98 ? 16.209 -7.099 -22.439 1.00 94.31 98 LEU A N 1
ATOM 780 C CA . LEU A 1 98 ? 16.058 -7.919 -21.231 1.00 94.31 98 LEU A CA 1
ATOM 781 C C . LEU A 1 98 ? 14.606 -8.373 -21.009 1.00 94.31 98 LEU A C 1
ATOM 783 O O . LEU A 1 98 ? 14.376 -9.525 -20.639 1.00 94.31 98 LEU A O 1
ATOM 787 N N . LYS A 1 99 ? 13.629 -7.497 -21.285 1.00 94.94 99 LYS A N 1
ATOM 788 C CA . LYS A 1 99 ? 12.199 -7.850 -21.287 1.00 94.94 99 LYS A CA 1
ATOM 789 C C . LYS A 1 99 ? 11.881 -8.928 -22.325 1.00 94.94 99 LYS A C 1
ATOM 791 O O . LYS A 1 99 ? 11.173 -9.884 -22.026 1.00 94.94 99 LYS A O 1
ATOM 796 N N . LYS A 1 100 ? 12.379 -8.758 -23.553 1.00 94.19 100 LYS A N 1
ATOM 797 C CA . LYS A 1 100 ? 12.142 -9.686 -24.668 1.00 94.19 100 LYS A CA 1
ATOM 798 C C . LYS A 1 100 ? 12.725 -11.077 -24.399 1.00 94.19 100 LYS A C 1
ATOM 800 O O . LYS A 1 100 ? 12.129 -12.063 -24.820 1.00 94.19 100 LYS A O 1
ATOM 805 N N . ASP A 1 101 ? 13.831 -11.142 -23.667 1.00 93.56 101 ASP A N 1
ATOM 806 C CA . ASP A 1 101 ? 14.526 -12.380 -23.304 1.00 93.56 101 ASP A CA 1
ATOM 807 C C . ASP A 1 101 ? 13.907 -13.099 -22.079 1.00 93.56 101 ASP A C 1
ATOM 809 O O . ASP A 1 101 ? 14.547 -13.969 -21.493 1.00 93.56 101 ASP A O 1
ATOM 813 N N . ASP A 1 102 ? 12.683 -12.737 -21.667 1.00 93.31 102 ASP A N 1
ATOM 814 C CA . ASP A 1 102 ? 11.949 -13.298 -20.511 1.00 93.31 102 ASP A CA 1
ATOM 815 C C . ASP A 1 102 ? 12.753 -13.272 -19.194 1.00 93.31 102 ASP A C 1
ATOM 817 O O . ASP A 1 102 ? 12.636 -14.162 -18.346 1.00 93.31 102 ASP A O 1
ATOM 821 N N . ASN A 1 103 ? 13.591 -12.243 -18.995 1.00 95.56 103 ASN A N 1
ATOM 822 C CA . ASN A 1 103 ? 14.254 -12.055 -17.706 1.00 95.56 103 ASN A CA 1
ATOM 823 C C . ASN A 1 103 ? 13.203 -11.806 -16.619 1.00 95.56 103 ASN A C 1
ATOM 825 O O . ASN A 1 103 ? 12.238 -11.060 -16.809 1.00 95.56 103 ASN A O 1
ATOM 829 N N . LYS A 1 104 ? 13.418 -12.409 -15.451 1.00 97.06 104 LYS A N 1
ATOM 830 C CA . LYS A 1 104 ? 12.494 -12.325 -14.315 1.00 97.06 104 LYS A CA 1
ATOM 831 C C . LYS A 1 104 ? 13.157 -11.660 -13.132 1.00 97.06 104 LYS A C 1
ATOM 833 O O . LYS A 1 104 ? 14.380 -11.668 -12.997 1.00 97.06 104 LYS A O 1
ATOM 838 N N . VAL A 1 105 ? 12.346 -11.110 -12.248 1.00 97.25 105 VAL A N 1
ATOM 839 C CA . VAL A 1 105 ? 12.801 -10.581 -10.971 1.00 97.25 105 VAL A CA 1
ATOM 840 C C . VAL A 1 105 ? 13.331 -11.739 -10.128 1.00 97.25 105 VAL A C 1
ATOM 842 O O . VAL A 1 105 ? 12.662 -12.747 -9.909 1.00 97.25 105 VAL A O 1
ATOM 845 N N . ARG A 1 106 ? 14.569 -11.601 -9.667 1.00 96.75 106 ARG A N 1
ATOM 846 C CA . ARG A 1 106 ? 15.165 -12.433 -8.617 1.00 96.75 106 ARG A CA 1
ATOM 847 C C . ARG A 1 106 ? 14.895 -11.832 -7.243 1.00 96.75 106 ARG A C 1
ATOM 849 O O . ARG A 1 106 ? 14.660 -12.566 -6.290 1.00 96.75 106 ARG A O 1
ATOM 856 N N . LEU A 1 107 ? 14.964 -10.501 -7.153 1.00 96.81 107 LEU A N 1
ATOM 857 C CA . LEU A 1 107 ? 14.763 -9.750 -5.919 1.00 96.81 107 LEU A CA 1
ATOM 858 C C . LEU A 1 107 ? 14.247 -8.338 -6.215 1.00 96.81 107 LEU A C 1
ATOM 860 O O . LEU A 1 107 ? 14.899 -7.588 -6.943 1.00 96.81 107 LEU A O 1
ATOM 864 N N . GLY A 1 108 ? 13.131 -7.953 -5.598 1.00 96.38 108 GLY A N 1
ATOM 865 C CA . GLY A 1 108 ? 12.728 -6.552 -5.484 1.00 96.38 108 GLY A CA 1
ATOM 866 C C . GLY A 1 108 ? 13.539 -5.838 -4.399 1.00 96.38 108 GLY A C 1
ATOM 867 O O . GLY A 1 108 ? 13.548 -6.272 -3.250 1.00 96.38 108 GLY A O 1
ATOM 868 N N . ILE A 1 109 ? 14.232 -4.752 -4.753 1.00 96.69 109 ILE A N 1
ATOM 869 C CA . ILE A 1 109 ? 15.034 -3.930 -3.827 1.00 96.69 109 ILE A CA 1
ATOM 870 C C . ILE A 1 109 ? 14.192 -2.771 -3.286 1.00 96.69 109 ILE A C 1
ATOM 872 O O . ILE A 1 109 ? 14.156 -2.526 -2.083 1.00 96.69 109 ILE A O 1
ATOM 876 N N . THR A 1 110 ? 13.527 -2.037 -4.180 1.00 97.12 110 THR A N 1
ATOM 877 C CA . THR A 1 110 ? 12.630 -0.927 -3.828 1.00 97.12 110 THR A CA 1
ATOM 878 C C . THR A 1 110 ? 11.287 -1.108 -4.531 1.00 97.12 110 THR A C 1
ATOM 880 O O . THR A 1 110 ? 11.257 -1.680 -5.622 1.00 97.12 110 THR A O 1
ATOM 883 N N . PRO A 1 111 ? 10.173 -0.643 -3.939 1.00 96.44 111 PRO A N 1
ATOM 884 C CA . PRO A 1 111 ? 8.859 -0.809 -4.542 1.00 96.44 111 PRO A CA 1
ATOM 885 C C . PRO A 1 111 ? 8.670 0.145 -5.720 1.00 96.44 111 PRO A C 1
ATOM 887 O O . PRO A 1 111 ? 9.277 1.214 -5.751 1.00 96.44 111 PRO A O 1
ATOM 890 N N . GLU A 1 112 ? 7.762 -0.179 -6.637 1.00 96.25 112 GLU A N 1
ATOM 891 C CA . GLU A 1 112 ? 7.171 0.836 -7.507 1.00 96.25 112 GLU A CA 1
ATOM 892 C C . GLU A 1 112 ? 6.149 1.661 -6.712 1.00 96.25 112 GLU A C 1
ATOM 894 O O . GLU A 1 112 ? 5.445 1.146 -5.838 1.00 96.25 112 GLU A O 1
ATOM 899 N N . ILE A 1 113 ? 6.067 2.961 -7.005 1.00 94.75 113 ILE A N 1
ATOM 900 C CA . ILE A 1 113 ? 5.135 3.877 -6.335 1.00 94.75 113 ILE A CA 1
ATOM 901 C C . ILE A 1 113 ? 4.241 4.527 -7.379 1.00 94.75 113 ILE A C 1
ATOM 903 O O . ILE A 1 113 ? 4.714 5.250 -8.261 1.00 94.75 113 ILE A O 1
ATOM 907 N N . ARG A 1 114 ? 2.932 4.317 -7.245 1.00 93.62 114 ARG A N 1
ATOM 908 C CA . ARG A 1 114 ? 1.902 4.923 -8.092 1.00 93.62 114 ARG A CA 1
ATOM 909 C C . ARG A 1 114 ? 1.062 5.894 -7.278 1.00 93.62 114 ARG A C 1
ATOM 911 O O . ARG A 1 114 ? 0.679 5.594 -6.152 1.00 93.62 114 ARG A O 1
ATOM 918 N N . ILE A 1 115 ? 0.744 7.040 -7.867 1.00 90.44 115 ILE A N 1
ATOM 919 C CA . ILE A 1 115 ? -0.192 8.015 -7.304 1.00 90.44 115 ILE A CA 1
ATOM 920 C C . ILE A 1 115 ? -1.462 8.036 -8.148 1.00 90.44 115 ILE A C 1
ATOM 922 O O . ILE A 1 115 ? -1.401 8.097 -9.377 1.00 90.44 115 ILE A O 1
ATOM 926 N N . ARG A 1 116 ? -2.617 7.997 -7.491 1.00 87.00 116 ARG A N 1
ATOM 927 C CA . ARG A 1 116 ? -3.929 8.160 -8.116 1.00 87.00 116 ARG A CA 1
ATOM 928 C C . ARG A 1 116 ? -4.570 9.440 -7.609 1.00 87.00 116 ARG A C 1
ATOM 930 O O . ARG A 1 116 ? -4.619 9.667 -6.404 1.00 87.00 116 ARG A O 1
ATOM 937 N N . ASN A 1 117 ? -5.082 10.262 -8.521 1.00 83.75 117 ASN A N 1
ATOM 938 C CA . ASN A 1 117 ? -5.901 11.414 -8.159 1.00 83.75 117 ASN A CA 1
ATOM 939 C C . ASN A 1 117 ? -7.389 11.029 -8.145 1.00 83.75 117 ASN A C 1
ATOM 941 O O . ASN A 1 117 ? -8.007 10.901 -9.197 1.00 83.75 117 ASN A O 1
ATOM 945 N N . ASN A 1 118 ? -7.966 10.906 -6.952 1.00 76.69 118 ASN A N 1
ATOM 946 C CA . ASN A 1 118 ? -9.372 10.561 -6.724 1.00 76.69 118 ASN A CA 1
ATOM 947 C C . ASN A 1 118 ? -10.314 11.782 -6.810 1.00 76.69 118 ASN A C 1
ATOM 949 O O . ASN A 1 118 ? -11.522 11.664 -6.605 1.00 76.69 118 ASN A O 1
ATOM 953 N N . SER A 1 119 ? -9.786 12.983 -7.081 1.00 69.81 119 SER A N 1
ATOM 954 C CA . SER A 1 119 ? -10.593 14.206 -7.198 1.00 69.81 119 SER A CA 1
ATOM 955 C C . SER A 1 119 ? -11.052 14.528 -8.625 1.00 69.81 119 SER A C 1
ATOM 957 O O . SER A 1 119 ? -12.071 15.212 -8.767 1.00 69.81 119 SER A O 1
ATOM 959 N N . ALA A 1 120 ? -10.346 14.025 -9.644 1.00 64.75 120 ALA A N 1
ATOM 960 C CA . ALA A 1 120 ? -10.606 14.278 -11.061 1.00 64.75 120 ALA A CA 1
ATOM 961 C C . ALA A 1 120 ? -11.540 13.219 -11.676 1.00 64.75 120 ALA A C 1
ATOM 963 O O . ALA A 1 120 ? -11.549 12.068 -11.256 1.00 64.75 120 ALA A O 1
ATOM 964 N N . HIS A 1 121 ? -12.308 13.599 -12.703 1.00 60.16 121 HIS A N 1
ATOM 965 C CA . HIS A 1 121 ? -13.210 12.686 -13.426 1.00 60.16 121 HIS A CA 1
ATOM 966 C C . HIS A 1 121 ? -12.482 11.616 -14.257 1.00 60.16 121 HIS A C 1
ATOM 968 O O . HIS A 1 121 ? -13.091 10.622 -14.642 1.00 60.16 121 HIS A O 1
ATOM 974 N N . ALA A 1 122 ? -11.186 11.798 -14.515 1.00 60.84 122 ALA A N 1
ATOM 975 C CA . ALA A 1 122 ? -10.333 10.792 -15.125 1.00 60.84 122 ALA A CA 1
ATOM 976 C C . ALA A 1 122 ? -9.477 10.141 -14.033 1.00 60.84 122 ALA A C 1
ATOM 978 O O . ALA A 1 122 ? -8.738 10.841 -13.338 1.00 60.84 122 ALA A O 1
ATOM 979 N N . ASN A 1 123 ? -9.562 8.813 -13.905 1.00 64.06 123 ASN A N 1
ATOM 980 C CA . ASN A 1 123 ? -8.725 7.995 -13.022 1.00 64.06 123 ASN A CA 1
ATOM 981 C C . ASN A 1 123 ? -7.263 8.029 -13.496 1.00 64.06 123 ASN A C 1
ATOM 983 O O . ASN A 1 123 ? -6.751 7.068 -14.068 1.00 64.06 123 ASN A O 1
ATOM 987 N N . TYR A 1 124 ? -6.596 9.161 -13.296 1.00 70.44 124 TYR A N 1
ATOM 988 C CA . TYR A 1 124 ? -5.208 9.339 -13.677 1.00 70.44 124 TYR A CA 1
ATOM 989 C C . TYR A 1 124 ? -4.319 8.664 -12.633 1.00 70.44 124 TYR A C 1
ATOM 991 O O . TYR A 1 124 ? -4.245 9.105 -11.481 1.00 70.44 124 TYR A O 1
ATOM 999 N N . ILE A 1 125 ? -3.675 7.571 -13.043 1.00 83.19 125 ILE A N 1
ATOM 1000 C CA . ILE A 1 125 ? -2.661 6.864 -12.264 1.00 83.19 125 ILE A CA 1
ATOM 1001 C C . ILE A 1 125 ? -1.307 7.224 -12.865 1.00 83.19 125 ILE A C 1
ATOM 1003 O O . ILE A 1 125 ? -1.053 6.949 -14.035 1.00 83.19 125 ILE A O 1
ATOM 1007 N N . LYS A 1 126 ? -0.438 7.837 -12.065 1.00 90.00 126 LYS A N 1
ATOM 1008 C CA . LYS A 1 126 ? 0.921 8.199 -12.470 1.00 90.00 126 LYS A CA 1
ATOM 1009 C C . LYS A 1 126 ? 1.927 7.339 -11.724 1.00 90.00 126 LYS A C 1
ATOM 1011 O O . LYS A 1 126 ? 1.870 7.249 -10.499 1.00 90.00 126 LYS A O 1
ATOM 1016 N N . LEU A 1 127 ? 2.867 6.752 -12.458 1.00 92.00 127 LEU A N 1
ATOM 1017 C CA . LEU A 1 127 ? 4.059 6.155 -11.869 1.00 92.00 127 LEU A CA 1
ATOM 1018 C C . LEU A 1 127 ? 4.979 7.284 -11.389 1.00 92.00 127 LEU A C 1
ATOM 1020 O O . LEU A 1 127 ? 5.362 8.160 -12.165 1.00 92.00 127 LEU A O 1
ATOM 1024 N N . VAL A 1 128 ? 5.269 7.301 -10.093 1.00 93.25 128 VAL A N 1
ATOM 1025 C CA . VAL A 1 128 ? 6.116 8.314 -9.444 1.00 93.25 128 VAL A CA 1
ATOM 1026 C C . VAL A 1 128 ? 7.526 7.781 -9.236 1.00 93.25 128 VAL A C 1
ATOM 1028 O O . VAL A 1 128 ? 8.482 8.549 -9.268 1.00 93.25 128 VAL A O 1
ATOM 1031 N N . TYR A 1 129 ? 7.654 6.472 -9.040 1.00 95.38 129 TYR A N 1
ATOM 1032 C CA . TYR A 1 129 ? 8.930 5.825 -8.799 1.00 95.38 129 TYR A CA 1
ATOM 1033 C C . TYR A 1 129 ? 8.913 4.403 -9.359 1.00 95.38 129 TYR A C 1
ATOM 1035 O O . TYR A 1 129 ? 7.945 3.671 -9.148 1.00 95.38 129 TYR A O 1
ATOM 1043 N N . MET A 1 130 ? 9.973 4.039 -10.078 1.00 97.44 130 MET A N 1
ATOM 1044 C CA . MET A 1 130 ? 10.169 2.701 -10.634 1.00 97.44 130 MET A CA 1
ATOM 1045 C C . MET A 1 130 ? 10.831 1.790 -9.602 1.00 97.44 130 MET A C 1
ATOM 1047 O O . MET A 1 130 ? 11.758 2.215 -8.912 1.00 97.44 130 MET A O 1
ATOM 1051 N N . ALA A 1 131 ? 10.397 0.535 -9.530 1.00 97.44 131 ALA A N 1
ATOM 1052 C CA . ALA A 1 131 ? 10.990 -0.458 -8.642 1.00 97.44 131 ALA A CA 1
ATOM 1053 C C . ALA A 1 131 ? 12.444 -0.744 -9.043 1.00 97.44 131 ALA A C 1
ATOM 1055 O O . ALA A 1 131 ? 12.720 -1.006 -10.210 1.00 97.44 131 ALA A O 1
ATOM 1056 N N . ASN A 1 132 ? 13.391 -0.746 -8.104 1.00 98.19 132 ASN A N 1
ATOM 1057 C CA . ASN A 1 132 ? 14.717 -1.303 -8.374 1.00 98.19 132 ASN A CA 1
ATOM 1058 C C . ASN A 1 132 ? 14.667 -2.813 -8.156 1.00 98.19 132 ASN A C 1
ATOM 1060 O O . ASN A 1 132 ? 14.220 -3.263 -7.101 1.00 98.19 132 ASN A O 1
ATOM 1064 N N . VAL A 1 133 ? 15.171 -3.586 -9.113 1.00 97.94 133 VAL A N 1
ATOM 1065 C CA . VAL A 1 133 ? 15.142 -5.052 -9.070 1.00 97.94 133 VAL A CA 1
ATOM 1066 C C . VAL A 1 133 ? 16.497 -5.643 -9.444 1.00 97.94 133 VAL A C 1
ATOM 1068 O O . VAL A 1 133 ? 17.271 -5.039 -10.187 1.00 97.94 133 VAL A O 1
ATOM 1071 N N . LEU A 1 134 ? 16.776 -6.842 -8.945 1.00 97.62 134 LEU A N 1
ATOM 1072 C CA . LEU A 1 134 ? 17.805 -7.725 -9.486 1.00 97.62 134 LEU A CA 1
ATOM 1073 C C . LEU A 1 134 ? 17.135 -8.774 -10.356 1.00 97.62 134 LEU A C 1
ATOM 1075 O O . LEU A 1 134 ? 16.065 -9.277 -10.001 1.00 97.62 134 LEU A O 1
ATOM 1079 N N . LEU A 1 135 ? 17.776 -9.132 -11.461 1.00 97.00 135 LEU A N 1
ATOM 1080 C CA . LEU A 1 135 ? 17.214 -10.077 -12.412 1.00 97.00 135 LEU A CA 1
ATOM 1081 C C . LEU A 1 135 ? 17.754 -11.491 -12.201 1.00 97.00 135 LEU A C 1
ATOM 1083 O O . LEU A 1 135 ? 18.772 -11.723 -11.545 1.00 97.00 135 LEU A O 1
ATOM 1087 N N . ARG A 1 136 ? 17.033 -12.448 -12.770 1.00 94.19 136 ARG A N 1
ATOM 1088 C CA . ARG A 1 136 ? 17.529 -13.768 -13.132 1.00 94.19 136 ARG A CA 1
ATOM 1089 C C . ARG A 1 136 ? 17.264 -13.975 -14.627 1.00 94.19 136 ARG A C 1
ATOM 1091 O O . ARG A 1 136 ? 16.174 -13.619 -15.090 1.00 94.19 136 ARG A O 1
ATOM 1098 N N . PRO A 1 137 ? 18.227 -14.535 -15.371 1.00 89.69 137 PRO A N 1
ATOM 1099 C CA . PRO A 1 137 ? 18.023 -14.844 -16.774 1.00 89.69 137 PRO A CA 1
ATOM 1100 C C . PRO A 1 137 ? 16.955 -15.925 -16.933 1.00 89.69 137 PRO A C 1
ATOM 1102 O O . PRO A 1 137 ? 16.782 -16.774 -16.052 1.00 89.69 137 PRO A O 1
ATOM 1105 N N . ALA A 1 138 ? 16.250 -15.900 -18.062 1.00 83.31 138 ALA A N 1
ATOM 1106 C CA . ALA A 1 138 ? 15.411 -17.020 -18.451 1.00 83.31 138 ALA A CA 1
ATOM 1107 C C . ALA A 1 138 ? 16.274 -18.287 -18.608 1.00 83.31 138 ALA A C 1
ATOM 1109 O O . ALA A 1 138 ? 17.426 -18.192 -19.053 1.00 83.31 138 ALA A O 1
ATOM 1110 N N . PRO A 1 139 ? 15.741 -19.475 -18.273 1.00 76.75 139 PRO A N 1
ATOM 1111 C CA . PRO A 1 139 ? 16.421 -20.722 -18.582 1.00 76.75 139 PRO A CA 1
ATOM 1112 C C . PRO A 1 139 ? 16.635 -20.797 -20.097 1.00 76.75 139 PRO A C 1
ATOM 1114 O O . PRO A 1 139 ? 15.685 -20.768 -20.887 1.00 76.75 139 PRO A O 1
ATOM 1117 N N . LYS A 1 140 ? 17.901 -20.855 -20.519 1.00 70.00 140 LYS A N 1
ATOM 1118 C CA . LYS A 1 140 ? 18.238 -21.069 -21.928 1.00 70.00 140 LYS A CA 1
ATOM 1119 C C . LYS A 1 140 ? 17.677 -22.432 -22.317 1.00 70.00 140 LYS A C 1
ATOM 1121 O O . LYS A 1 140 ? 17.878 -23.396 -21.582 1.00 70.00 140 LYS A O 1
ATOM 1126 N N . HIS A 1 141 ? 16.974 -22.519 -23.448 1.00 50.31 141 HIS A N 1
ATOM 1127 C CA . HIS A 1 141 ? 16.531 -23.799 -24.006 1.00 50.31 141 HIS A CA 1
ATOM 1128 C C . HIS A 1 141 ? 17.761 -24.710 -24.174 1.00 50.31 141 HIS A C 1
ATOM 1130 O O . HIS A 1 141 ? 18.536 -24.536 -25.111 1.00 50.31 141 HIS A O 1
ATOM 1136 N N . GLY A 1 142 ? 17.986 -25.607 -23.208 1.00 50.59 142 GLY A N 1
ATOM 1137 C CA . GLY A 1 142 ? 19.197 -26.424 -23.101 1.00 50.59 142 GLY A CA 1
ATOM 1138 C C . GLY A 1 142 ? 19.659 -26.714 -21.668 1.00 50.59 142 GLY A C 1
ATOM 1139 O O . GLY A 1 142 ? 20.294 -27.741 -21.451 1.00 50.59 142 GLY A O 1
ATOM 1140 N N . GLU A 1 143 ? 19.306 -25.889 -20.679 1.00 44.34 143 GLU A N 1
ATOM 1141 C CA . GLU A 1 143 ? 19.522 -26.226 -19.266 1.00 44.34 143 GLU A CA 1
ATOM 1142 C C . GLU A 1 143 ? 18.241 -26.842 -18.710 1.00 44.34 143 GLU A C 1
ATOM 1144 O O . GLU A 1 143 ? 17.317 -26.153 -18.280 1.00 44.34 143 GLU A O 1
ATOM 1149 N N . VAL A 1 144 ? 18.174 -28.172 -18.780 1.00 44.00 144 VAL A N 1
ATOM 1150 C CA . VAL A 1 144 ? 17.242 -28.955 -17.971 1.00 44.00 144 VAL A CA 1
ATOM 1151 C C . VAL A 1 144 ? 17.489 -28.542 -16.527 1.00 44.00 144 VAL A C 1
ATOM 1153 O O . VAL A 1 144 ? 18.585 -28.736 -16.000 1.00 44.00 144 VAL A O 1
ATOM 1156 N N . GLU A 1 145 ? 16.482 -27.938 -15.905 1.00 48.22 145 GLU A N 1
ATOM 1157 C CA . GLU A 1 145 ? 16.409 -27.808 -14.461 1.00 48.22 145 GLU A CA 1
ATOM 1158 C C . GLU A 1 145 ? 16.458 -29.237 -13.920 1.00 48.22 145 GLU A C 1
ATOM 1160 O O . GLU A 1 145 ? 15.456 -29.950 -13.895 1.00 48.22 145 GLU A O 1
ATOM 1165 N N . VAL A 1 146 ? 17.663 -29.705 -13.580 1.00 47.91 146 VAL A N 1
ATOM 1166 C CA . VAL A 1 146 ? 17.831 -30.884 -12.745 1.00 47.91 146 VAL A CA 1
ATOM 1167 C C . VAL A 1 146 ? 17.234 -30.454 -11.423 1.00 47.91 146 VAL A C 1
ATOM 1169 O O . VAL A 1 146 ? 17.902 -29.839 -10.587 1.00 47.91 146 VAL A O 1
ATOM 1172 N N . ALA A 1 147 ? 15.934 -30.712 -11.281 1.00 46.12 147 ALA A N 1
ATOM 1173 C CA . ALA A 1 147 ? 15.299 -30.811 -9.993 1.00 46.12 147 ALA A CA 1
ATOM 1174 C C . ALA A 1 147 ? 16.287 -31.597 -9.141 1.00 46.12 147 ALA A C 1
ATOM 1176 O O . ALA A 1 147 ? 16.664 -32.719 -9.486 1.00 46.12 147 ALA A O 1
ATOM 1177 N N . ARG A 1 148 ? 16.800 -30.964 -8.086 1.00 47.44 148 ARG A N 1
ATOM 1178 C CA . ARG A 1 148 ? 17.461 -31.701 -7.021 1.00 47.44 148 ARG A CA 1
ATOM 1179 C C . ARG A 1 148 ? 16.375 -32.600 -6.451 1.00 47.44 148 ARG A C 1
ATOM 1181 O O . ARG A 1 148 ? 15.668 -32.199 -5.532 1.00 47.44 148 ARG A O 1
ATOM 1188 N N . GLU A 1 149 ? 16.194 -33.768 -7.061 1.00 42.84 149 GLU A N 1
ATOM 1189 C CA . GLU A 1 14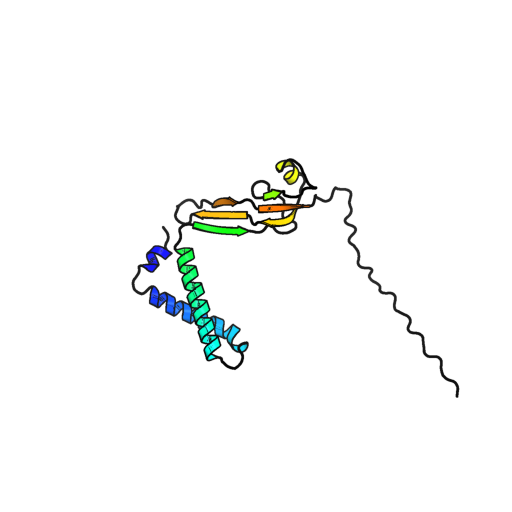9 ? 15.522 -34.884 -6.435 1.00 42.84 149 GLU A CA 1
ATOM 1190 C C . GLU A 1 149 ? 16.246 -35.066 -5.111 1.00 42.84 149 GLU A C 1
ATOM 1192 O O . GLU A 1 149 ? 17.444 -35.354 -5.047 1.00 42.84 149 GLU A O 1
ATOM 1197 N N . MET A 1 150 ? 15.526 -34.761 -4.037 1.00 43.41 150 MET A N 1
ATOM 1198 C CA . MET A 1 150 ? 15.930 -35.206 -2.722 1.00 43.41 150 MET A CA 1
ATOM 1199 C C . MET A 1 150 ? 16.031 -36.728 -2.832 1.00 43.41 150 MET A C 1
ATOM 1201 O O . MET A 1 150 ? 15.052 -37.334 -3.273 1.00 43.41 150 MET A O 1
ATOM 1205 N N . PRO A 1 151 ? 17.176 -37.352 -2.508 1.00 43.81 151 PRO A N 1
ATOM 1206 C CA . PRO A 1 151 ? 17.281 -38.798 -2.567 1.00 43.81 151 PRO A CA 1
ATOM 1207 C C . PRO A 1 151 ? 16.222 -39.386 -1.635 1.00 43.81 151 PRO A C 1
ATOM 1209 O O . PRO A 1 151 ? 16.303 -39.268 -0.411 1.00 43.81 151 PRO A O 1
ATOM 1212 N N . ALA A 1 152 ? 15.195 -39.978 -2.238 1.00 54.97 152 ALA A N 1
ATOM 1213 C CA . ALA A 1 152 ? 14.224 -40.810 -1.564 1.00 54.97 152 ALA A CA 1
ATOM 1214 C C . ALA A 1 152 ? 14.884 -42.166 -1.312 1.00 54.97 152 ALA A C 1
ATOM 1216 O O . ALA A 1 152 ? 14.675 -43.099 -2.068 1.00 54.97 152 ALA A O 1
ATOM 1217 N N . GLU A 1 153 ? 15.755 -42.214 -0.307 1.00 49.78 153 GLU A N 1
ATOM 1218 C CA . GLU A 1 153 ? 16.018 -43.363 0.566 1.00 49.78 153 GLU A CA 1
ATOM 1219 C C . GLU A 1 153 ? 17.211 -43.011 1.455 1.00 49.78 153 GLU A C 1
ATOM 1221 O O . GLU A 1 153 ? 18.355 -42.905 1.012 1.00 49.78 153 GLU A O 1
ATOM 1226 N N . VAL A 1 154 ? 16.935 -42.819 2.743 1.00 56.47 154 VAL A N 1
ATOM 1227 C CA . VAL A 1 154 ? 17.964 -42.977 3.767 1.00 56.47 154 VAL A CA 1
ATOM 1228 C C . VAL A 1 154 ? 18.208 -44.485 3.844 1.00 56.47 154 VAL A C 1
ATOM 1230 O O . VAL A 1 154 ? 17.254 -45.199 4.157 1.00 56.47 154 VAL A O 1
ATOM 1233 N N . PRO A 1 155 ? 19.413 -45.003 3.545 1.00 49.59 155 PRO A N 1
ATOM 1234 C CA . PRO A 1 155 ? 19.682 -46.416 3.744 1.00 49.59 155 PRO A CA 1
ATOM 1235 C C . PRO A 1 155 ? 19.457 -46.734 5.220 1.00 49.59 155 PRO A C 1
ATOM 1237 O O . PRO A 1 155 ? 20.021 -46.090 6.108 1.00 49.59 155 PRO A O 1
ATOM 1240 N N . GLU A 1 156 ? 18.573 -47.696 5.460 1.00 49.50 156 GLU A N 1
ATOM 1241 C CA . GLU A 1 156 ? 18.240 -48.202 6.780 1.00 49.50 156 GLU A CA 1
ATOM 1242 C C . GLU A 1 156 ? 19.542 -48.614 7.481 1.00 49.50 156 GLU A C 1
ATOM 1244 O O . GLU A 1 156 ? 20.269 -49.503 7.031 1.00 49.50 156 GLU A O 1
ATOM 1249 N N . VAL A 1 157 ? 19.892 -47.906 8.556 1.00 56.88 157 VAL A N 1
ATOM 1250 C CA . VAL A 1 157 ? 21.051 -48.252 9.378 1.00 56.88 157 VAL A CA 1
ATOM 1251 C C . VAL A 1 157 ? 20.742 -49.600 10.017 1.00 56.88 157 VAL A C 1
ATOM 1253 O O . VAL A 1 157 ? 19.913 -49.682 10.921 1.00 56.88 157 VAL A O 1
ATOM 1256 N N . GLN A 1 158 ? 21.406 -50.661 9.550 1.00 53.75 158 GLN A N 1
ATOM 1257 C CA . GLN A 1 158 ? 21.396 -51.953 10.227 1.00 53.75 158 GLN A CA 1
ATOM 1258 C C . GLN A 1 158 ? 21.946 -51.766 11.639 1.00 53.75 158 GLN A C 1
ATOM 1260 O O . GLN A 1 158 ? 23.148 -51.603 11.855 1.00 53.75 158 GLN A O 1
ATOM 1265 N N . VAL A 1 159 ? 21.038 -51.771 12.609 1.00 60.75 159 VAL A N 1
ATOM 1266 C CA . VAL A 1 159 ? 21.382 -51.810 14.024 1.00 60.75 159 VAL A CA 1
ATOM 1267 C C . VAL A 1 159 ? 21.982 -53.195 14.296 1.00 60.75 159 VAL A C 1
ATOM 1269 O O . VAL A 1 159 ? 21.336 -54.199 13.981 1.00 60.75 159 VAL A O 1
ATOM 1272 N N . PRO A 1 160 ? 23.207 -53.300 14.836 1.00 60.12 160 PRO A N 1
ATOM 1273 C CA . PRO A 1 160 ? 23.811 -54.594 15.109 1.00 60.12 160 PRO A CA 1
ATOM 1274 C C . PRO A 1 160 ? 22.977 -55.354 16.147 1.00 60.12 160 PRO A C 1
ATOM 1276 O O . PRO A 1 160 ? 22.666 -54.839 17.222 1.00 60.12 160 PRO A O 1
ATOM 1279 N N . VAL A 1 161 ? 22.616 -56.593 15.806 1.00 70.69 161 VAL A N 1
ATOM 1280 C CA . VAL A 1 161 ? 21.915 -57.525 16.696 1.00 70.69 161 VAL A CA 1
ATOM 1281 C C . VAL A 1 161 ? 22.816 -57.821 17.904 1.00 70.69 161 VAL A C 1
ATOM 1283 O O . VAL A 1 161 ? 23.989 -58.153 17.707 1.00 70.69 161 VAL A O 1
ATOM 1286 N N . PRO A 1 162 ? 22.319 -57.717 19.151 1.00 65.75 162 PRO A N 1
ATOM 1287 C CA . PRO A 1 162 ? 23.123 -58.028 20.323 1.00 65.75 162 PRO A CA 1
ATOM 1288 C C . PRO A 1 162 ? 23.479 -59.518 20.346 1.00 65.75 162 PRO A C 1
ATOM 1290 O O . PRO A 1 162 ? 22.617 -60.391 20.238 1.00 65.75 162 PRO A O 1
ATOM 1293 N N . VAL A 1 163 ? 24.776 -59.793 20.491 1.00 71.38 163 VAL A N 1
ATOM 1294 C CA . VAL A 1 163 ? 25.324 -61.141 20.658 1.00 71.38 163 VAL A CA 1
ATOM 1295 C C . VAL A 1 163 ? 24.810 -61.715 21.986 1.00 71.38 163 VAL A C 1
ATOM 1297 O O . VAL A 1 163 ? 24.920 -61.035 23.010 1.00 71.38 163 VAL A O 1
ATOM 1300 N N . PRO A 1 164 ? 24.258 -62.941 22.014 1.00 62.09 164 PRO A N 1
ATOM 1301 C CA . PRO A 1 164 ? 23.840 -63.555 23.262 1.00 62.09 164 PRO A CA 1
ATOM 1302 C C . PRO A 1 164 ? 25.065 -63.833 24.138 1.00 62.09 164 PRO A C 1
ATOM 1304 O O . PRO A 1 164 ? 26.018 -64.495 23.726 1.00 62.09 164 PRO A O 1
ATOM 1307 N N . VAL A 1 165 ? 25.026 -63.305 25.360 1.00 63.56 165 VAL A N 1
ATOM 1308 C CA . VAL A 1 165 ? 25.978 -63.626 26.424 1.00 63.56 165 VAL A CA 1
ATOM 1309 C C . VAL A 1 165 ? 25.695 -65.060 26.863 1.00 63.56 165 VAL A C 1
ATOM 1311 O O . VAL A 1 165 ? 24.665 -65.328 27.480 1.00 63.56 165 VAL A O 1
ATOM 1314 N N . ASN A 1 166 ? 26.590 -65.983 26.513 1.00 59.25 166 ASN A N 1
ATOM 1315 C CA . ASN A 1 166 ? 26.592 -67.311 27.118 1.00 59.25 166 ASN A CA 1
ATOM 1316 C C . ASN A 1 166 ? 27.037 -67.189 28.582 1.00 59.25 166 ASN A C 1
ATOM 1318 O O . ASN A 1 166 ? 28.006 -66.486 28.875 1.00 59.25 166 ASN A O 1
ATOM 1322 N N . GLN A 1 167 ? 26.272 -67.845 29.457 1.00 50.97 167 GLN A N 1
ATOM 1323 C CA . GLN A 1 167 ? 26.536 -68.006 30.889 1.00 50.97 167 GLN A CA 1
ATOM 1324 C C . GLN A 1 167 ? 27.846 -68.747 31.157 1.00 50.97 167 GLN A C 1
ATOM 1326 O O . GLN A 1 167 ? 28.185 -69.648 30.354 1.00 50.97 167 GLN A O 1
#